Protein AF-A0AAV4HPI6-F1 (afdb_monomer_lite)

Structure (mmCIF, N/CA/C/O backbone):
data_AF-A0AAV4HPI6-F1
#
_entry.id   AF-A0AAV4HPI6-F1
#
loop_
_atom_site.group_PDB
_atom_site.id
_atom_site.type_symbol
_atom_site.label_atom_id
_atom_site.label_alt_id
_atom_site.label_comp_id
_atom_site.label_asym_id
_atom_site.label_entity_id
_atom_site.label_seq_id
_atom_site.pdbx_PDB_ins_code
_atom_site.Cartn_x
_atom_site.Cartn_y
_atom_site.Cartn_z
_atom_site.occupancy
_atom_site.B_iso_or_equiv
_atom_site.auth_seq_id
_atom_site.auth_comp_id
_atom_site.auth_asym_id
_atom_site.auth_atom_id
_atom_site.pdbx_PDB_model_num
ATOM 1 N N . MET A 1 1 ? -18.080 11.501 8.033 1.00 53.03 1 MET A N 1
ATOM 2 C CA . MET A 1 1 ? -17.058 10.593 8.597 1.00 53.03 1 MET A CA 1
ATOM 3 C C . MET A 1 1 ? -15.832 10.651 7.707 1.00 53.03 1 MET A C 1
ATOM 5 O O . MET A 1 1 ? -15.963 10.457 6.501 1.00 53.03 1 MET A O 1
ATOM 9 N N . GLU A 1 2 ? -14.688 11.000 8.285 1.00 61.69 2 GLU A N 1
ATOM 10 C CA . GLU A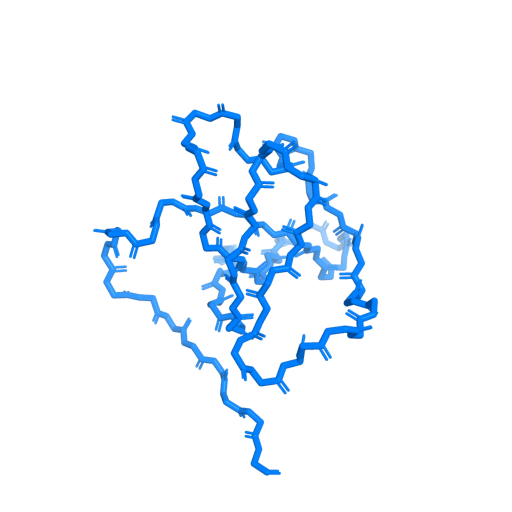 1 2 ? -13.418 11.192 7.576 1.00 61.69 2 GLU A CA 1
ATOM 11 C C . GLU A 1 2 ? -12.864 9.853 7.069 1.00 61.69 2 GLU A C 1
ATOM 13 O O . GLU A 1 2 ? -13.006 8.821 7.725 1.00 61.69 2 GLU A O 1
ATOM 18 N N . SER A 1 3 ? -12.268 9.844 5.877 1.00 69.44 3 SER A N 1
ATOM 19 C CA . SER A 1 3 ? -11.556 8.670 5.364 1.00 69.44 3 SER A CA 1
ATOM 20 C C . SER A 1 3 ? -10.311 8.402 6.206 1.00 69.44 3 SER A C 1
ATOM 22 O O . SER A 1 3 ? -9.526 9.320 6.443 1.00 69.44 3 SER A O 1
ATOM 24 N N . LEU A 1 4 ? -10.107 7.150 6.612 1.00 77.06 4 LEU A N 1
ATOM 25 C CA . LEU A 1 4 ? -8.912 6.741 7.342 1.00 77.06 4 LEU A CA 1
ATOM 26 C C . LEU A 1 4 ? -7.823 6.321 6.354 1.00 77.06 4 LEU A C 1
ATOM 28 O O . LEU A 1 4 ? -8.070 5.476 5.495 1.00 77.06 4 LEU A O 1
ATOM 32 N N . GLU A 1 5 ? -6.631 6.891 6.508 1.00 79.94 5 GLU A N 1
ATOM 33 C CA . GLU A 1 5 ? -5.425 6.510 5.772 1.00 79.94 5 GLU A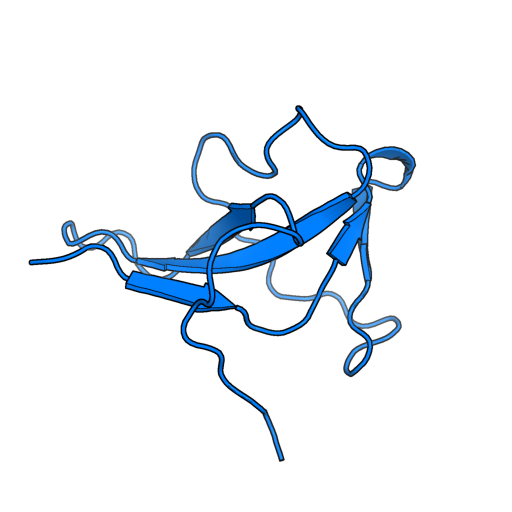 CA 1
ATOM 34 C C . GLU A 1 5 ? -4.266 6.363 6.769 1.00 79.94 5 GLU A C 1
ATOM 36 O O . GLU A 1 5 ? -3.853 7.343 7.394 1.00 79.94 5 GLU A O 1
ATOM 41 N N . ILE A 1 6 ? -3.783 5.132 6.963 1.00 81.88 6 ILE A N 1
ATOM 42 C CA . ILE A 1 6 ? -2.720 4.792 7.926 1.00 81.88 6 ILE A CA 1
ATOM 43 C C . ILE A 1 6 ? -1.581 4.082 7.201 1.00 81.88 6 ILE A C 1
ATOM 45 O O . ILE A 1 6 ? -1.825 3.122 6.478 1.00 81.88 6 ILE A O 1
ATOM 49 N N . HIS A 1 7 ? -0.336 4.498 7.421 1.00 83.50 7 HIS A N 1
ATOM 50 C CA . HIS A 1 7 ? 0.831 3.753 6.949 1.00 83.50 7 HIS A CA 1
ATOM 51 C C . HIS A 1 7 ? 1.085 2.516 7.822 1.00 83.50 7 HIS A C 1
ATOM 53 O O . HIS A 1 7 ? 1.165 2.630 9.042 1.00 83.50 7 HIS A O 1
ATOM 59 N N . ILE A 1 8 ? 1.224 1.345 7.198 1.00 79.62 8 ILE A N 1
ATOM 60 C CA . ILE A 1 8 ? 1.373 0.053 7.901 1.00 79.62 8 ILE A CA 1
ATOM 61 C C . ILE A 1 8 ? 2.750 -0.594 7.729 1.00 79.62 8 ILE A C 1
ATOM 63 O O . ILE A 1 8 ? 2.921 -1.772 8.015 1.00 79.62 8 ILE A O 1
ATOM 67 N N . GLY A 1 9 ? 3.732 0.168 7.243 1.00 73.69 9 GLY A N 1
ATOM 68 C CA . GLY A 1 9 ? 5.039 -0.375 6.898 1.00 73.69 9 GLY A CA 1
ATOM 69 C C . GLY A 1 9 ? 4.971 -1.176 5.596 1.00 73.69 9 GLY A C 1
ATOM 70 O O . GLY A 1 9 ? 4.176 -2.094 5.421 1.00 73.69 9 GLY A O 1
ATOM 71 N N . GLY A 1 10 ? 5.790 -0.791 4.623 1.00 78.00 10 GLY A N 1
ATOM 72 C CA . GLY A 1 10 ? 5.839 -1.471 3.333 1.00 78.00 10 GLY A CA 1
ATOM 73 C C . GLY A 1 10 ? 5.931 -0.521 2.153 1.00 78.00 10 GLY A C 1
ATOM 74 O O . GLY A 1 10 ? 5.307 0.542 2.114 1.00 78.00 10 GLY A O 1
ATOM 75 N N . LYS A 1 11 ? 6.729 -0.930 1.173 1.00 79.62 11 LYS A N 1
ATOM 76 C CA . LYS A 1 11 ? 6.969 -0.239 -0.088 1.00 79.62 11 LYS A CA 1
ATOM 77 C C . LYS A 1 11 ? 6.591 -1.183 -1.224 1.00 79.62 11 LYS A C 1
ATOM 79 O O . LYS A 1 11 ? 7.248 -2.200 -1.423 1.00 79.62 11 LYS A O 1
ATOM 84 N N . TYR A 1 12 ? 5.550 -0.856 -1.975 1.00 78.06 12 TYR A N 1
ATOM 85 C CA . TYR A 1 12 ? 5.231 -1.553 -3.217 1.00 78.06 12 TYR A CA 1
ATOM 86 C C . TYR A 1 12 ? 6.163 -1.066 -4.327 1.00 78.06 12 TYR A C 1
ATOM 88 O O . TYR A 1 12 ? 6.290 0.143 -4.548 1.00 78.06 12 TYR A O 1
ATOM 96 N N . ARG A 1 13 ? 6.825 -1.998 -5.016 1.00 75.81 13 ARG A N 1
ATOM 97 C CA . ARG A 1 13 ? 7.681 -1.713 -6.172 1.00 75.81 13 ARG A CA 1
ATOM 98 C C . ARG A 1 13 ? 6.964 -2.138 -7.449 1.00 75.81 13 ARG A C 1
ATOM 100 O O . ARG A 1 13 ? 6.712 -3.320 -7.655 1.00 75.81 13 ARG A O 1
ATOM 107 N N . HIS A 1 14 ? 6.697 -1.181 -8.339 1.00 69.44 14 HIS A N 1
ATOM 108 C CA . HIS A 1 14 ? 5.935 -1.438 -9.571 1.00 69.44 14 HIS A CA 1
ATOM 109 C C . HIS A 1 14 ? 6.602 -2.451 -10.503 1.00 69.44 14 HIS A C 1
ATOM 111 O O . HIS A 1 14 ? 5.913 -3.288 -11.068 1.00 69.44 14 HIS A O 1
ATOM 117 N N . HIS A 1 15 ? 7.932 -2.420 -10.626 1.00 72.31 15 HIS A N 1
ATOM 118 C CA . HIS A 1 15 ? 8.653 -3.294 -11.560 1.00 72.31 15 HIS A CA 1
ATOM 119 C C . HIS A 1 15 ? 8.523 -4.792 -11.236 1.00 72.31 15 HIS A C 1
ATOM 121 O O . HIS A 1 15 ? 8.579 -5.613 -12.144 1.00 72.31 15 HIS A O 1
ATOM 127 N N . SER A 1 16 ? 8.385 -5.146 -9.956 1.00 73.81 16 SER A N 1
ATOM 128 C CA . SER A 1 16 ? 8.290 -6.536 -9.506 1.00 73.81 16 SER A CA 1
ATOM 129 C C . SER A 1 16 ? 6.870 -6.934 -9.116 1.00 73.81 16 SER A C 1
ATOM 131 O O . SER A 1 16 ? 6.616 -8.111 -8.885 1.00 73.81 16 SER A O 1
ATOM 133 N N . GLY A 1 17 ? 5.953 -5.968 -8.989 1.00 72.62 17 GLY A N 1
ATOM 134 C CA . GLY A 1 17 ? 4.621 -6.199 -8.432 1.00 72.62 17 GLY A CA 1
ATOM 135 C C . GLY A 1 17 ? 4.636 -6.609 -6.956 1.00 72.62 17 GLY A C 1
ATOM 136 O O . GLY A 1 17 ? 3.626 -7.073 -6.433 1.00 72.62 17 GLY A O 1
ATOM 137 N N . GLN A 1 18 ? 5.776 -6.469 -6.274 1.00 71.06 18 GLN A N 1
ATOM 138 C CA . GLN A 1 18 ? 5.956 -6.957 -4.911 1.00 71.06 18 GLN A CA 1
ATOM 139 C C . GLN A 1 18 ? 5.850 -5.828 -3.893 1.00 71.06 18 GLN A C 1
ATOM 141 O O . GLN A 1 18 ? 6.367 -4.721 -4.087 1.00 71.06 18 GLN A O 1
ATOM 146 N N . ILE A 1 19 ? 5.223 -6.145 -2.762 1.00 71.88 19 ILE A N 1
ATOM 147 C CA . ILE A 1 19 ? 5.283 -5.325 -1.557 1.00 71.88 19 ILE A CA 1
ATOM 148 C C . ILE A 1 19 ? 6.494 -5.773 -0.750 1.00 71.88 19 ILE A C 1
ATOM 150 O O . ILE A 1 19 ? 6.584 -6.926 -0.342 1.00 71.88 19 ILE A O 1
ATOM 154 N N . HIS A 1 20 ? 7.413 -4.849 -0.503 1.00 71.94 20 HIS A N 1
ATOM 155 C CA . HIS A 1 20 ? 8.552 -5.068 0.371 1.00 71.94 20 HIS A CA 1
ATOM 156 C C . HIS A 1 20 ? 8.296 -4.385 1.713 1.00 71.94 20 HIS A C 1
ATOM 158 O O . HIS A 1 20 ? 8.279 -3.155 1.781 1.00 71.94 20 HIS A O 1
ATOM 164 N N . SER A 1 21 ? 8.074 -5.163 2.768 1.00 67.19 21 SER A N 1
ATOM 165 C CA . SER A 1 21 ? 8.026 -4.660 4.142 1.00 67.19 21 SER A CA 1
ATOM 166 C C . SER A 1 21 ? 9.355 -4.932 4.832 1.00 67.19 21 SER A C 1
ATOM 168 O O . SER A 1 21 ? 9.914 -6.012 4.683 1.00 67.19 21 SER A O 1
ATOM 170 N N . GLU A 1 22 ? 9.862 -3.952 5.581 1.00 61.47 22 GLU A N 1
ATOM 171 C CA . GLU A 1 22 ? 11.079 -4.126 6.386 1.00 61.47 22 GLU A CA 1
ATOM 172 C C . GLU A 1 22 ? 10.842 -5.084 7.569 1.00 61.47 22 GLU A C 1
ATOM 174 O O . GLU A 1 22 ? 11.782 -5.733 8.010 1.00 61.47 22 GLU A O 1
ATOM 179 N N . ALA A 1 23 ? 9.589 -5.239 8.020 1.00 57.53 23 ALA A N 1
ATOM 180 C CA . ALA A 1 23 ? 9.200 -6.190 9.067 1.00 57.53 23 ALA A CA 1
ATOM 181 C C . ALA A 1 23 ? 8.772 -7.565 8.515 1.00 57.53 23 ALA A C 1
ATOM 183 O O . ALA A 1 23 ? 8.932 -8.581 9.182 1.00 57.53 23 ALA A O 1
ATOM 184 N N . PHE A 1 24 ? 8.252 -7.611 7.284 1.00 57.53 24 PHE A N 1
ATOM 185 C CA . PHE A 1 24 ? 7.716 -8.827 6.661 1.00 57.53 24 PHE A CA 1
ATOM 186 C C . PHE A 1 24 ? 8.379 -9.072 5.305 1.00 57.53 24 PHE A C 1
ATOM 188 O O . PHE A 1 24 ? 7.789 -8.844 4.246 1.00 57.53 24 PHE A O 1
ATOM 195 N N . ILE A 1 25 ? 9.635 -9.514 5.332 1.00 58.50 25 ILE A N 1
ATOM 196 C CA . ILE A 1 25 ? 10.354 -9.941 4.128 1.00 58.50 25 ILE A CA 1
ATOM 197 C C . ILE A 1 25 ? 9.891 -11.364 3.779 1.00 58.50 25 ILE A C 1
ATOM 199 O O . ILE A 1 25 ? 10.024 -12.274 4.588 1.00 58.50 25 ILE A O 1
ATOM 203 N N . GLY A 1 26 ? 9.347 -11.565 2.575 1.00 52.44 26 GLY A N 1
ATOM 204 C CA . GLY A 1 26 ? 8.973 -12.894 2.063 1.00 52.44 26 GLY A CA 1
ATOM 205 C C . GLY A 1 26 ? 7.570 -13.392 2.433 1.00 52.44 26 GLY A C 1
ATOM 206 O O . GLY A 1 26 ? 7.146 -14.427 1.921 1.00 52.44 26 GLY A O 1
ATOM 207 N N . SER A 1 27 ? 6.817 -12.654 3.251 1.00 57.03 27 SER A N 1
ATOM 208 C CA . SER A 1 27 ? 5.424 -12.989 3.568 1.00 57.03 27 SER A CA 1
ATOM 209 C C . SER A 1 27 ? 4.463 -12.369 2.556 1.00 57.03 27 SER A C 1
ATOM 211 O O . SER A 1 27 ? 4.583 -11.198 2.193 1.00 57.03 27 SER A O 1
ATOM 213 N N . THR A 1 28 ? 3.464 -13.142 2.126 1.00 56.50 28 THR A N 1
ATOM 214 C CA . THR A 1 28 ? 2.368 -12.603 1.313 1.00 56.50 28 THR A CA 1
ATOM 215 C C . THR A 1 28 ? 1.480 -11.755 2.216 1.00 56.50 28 THR A C 1
ATOM 217 O O . THR A 1 28 ? 0.680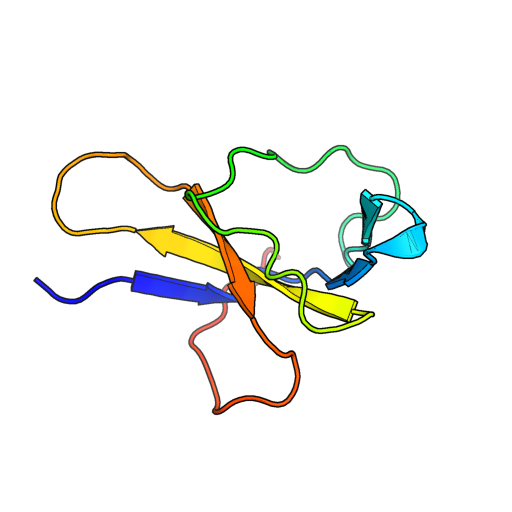 -12.282 2.985 1.00 56.50 28 THR A O 1
ATOM 220 N N . LEU A 1 29 ? 1.650 -10.436 2.159 1.00 62.38 29 LEU A N 1
ATOM 221 C CA . LEU A 1 29 ? 0.752 -9.509 2.839 1.00 62.38 29 LEU A CA 1
ATOM 222 C C . LEU A 1 29 ? -0.648 -9.609 2.219 1.00 62.38 29 LEU A C 1
ATOM 224 O O . LEU A 1 29 ? -0.792 -9.791 1.006 1.00 62.38 29 LEU A O 1
ATOM 228 N N . TYR A 1 30 ? -1.677 -9.471 3.057 1.00 64.94 30 TYR A N 1
ATOM 229 C CA . TYR A 1 30 ? -3.062 -9.304 2.615 1.00 64.94 30 TYR A CA 1
ATOM 230 C C . TYR A 1 30 ? -3.119 -8.242 1.507 1.00 64.94 30 TYR A C 1
ATOM 232 O O . TYR A 1 30 ? -2.647 -7.136 1.740 1.00 64.94 30 TYR A O 1
ATOM 240 N N . SER A 1 31 ? -3.638 -8.582 0.318 1.00 66.62 31 SER A N 1
ATOM 241 C CA . SER A 1 31 ? -3.478 -7.805 -0.930 1.00 6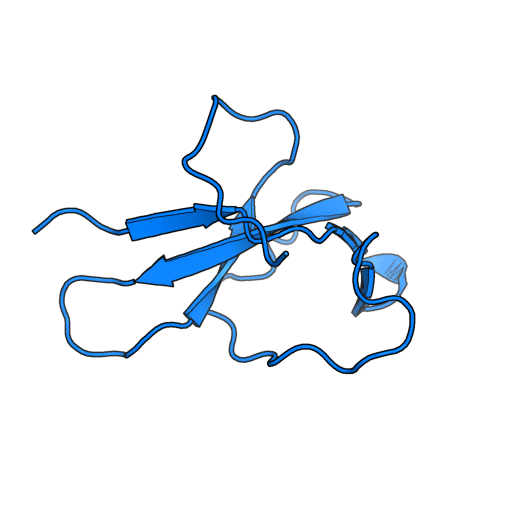6.62 31 SER A CA 1
ATOM 242 C C . SER A 1 31 ? -4.801 -7.355 -1.562 1.00 66.62 31 SER A C 1
ATOM 244 O O . SER A 1 31 ? -5.030 -7.479 -2.764 1.00 66.62 31 SER A O 1
ATOM 246 N N . ASP A 1 32 ? -5.701 -6.811 -0.746 1.00 80.81 32 ASP A N 1
ATOM 247 C CA . ASP A 1 32 ? -7.023 -6.362 -1.192 1.00 80.81 32 ASP A CA 1
ATOM 248 C C . ASP A 1 32 ? -7.045 -4.852 -1.464 1.00 80.81 32 ASP A C 1
ATOM 250 O O . ASP A 1 32 ? -7.356 -4.030 -0.596 1.00 80.81 32 ASP A O 1
ATOM 254 N N . TRP A 1 33 ? -6.652 -4.477 -2.677 1.00 78.88 33 TRP A N 1
ATOM 255 C CA . TRP A 1 33 ? -6.469 -3.086 -3.077 1.00 78.88 33 TRP A CA 1
ATOM 256 C C . TRP A 1 33 ? -7.782 -2.326 -3.280 1.00 78.88 33 TRP A C 1
ATOM 258 O O . TRP A 1 33 ? -8.771 -2.829 -3.816 1.00 78.88 33 TRP A O 1
ATOM 268 N N . HIS A 1 34 ? -7.777 -1.049 -2.899 1.00 81.06 34 HIS A N 1
ATOM 269 C CA . HIS A 1 34 ? -8.805 -0.106 -3.315 1.00 81.06 34 HIS A CA 1
ATOM 270 C C . HIS A 1 34 ? -8.663 0.222 -4.812 1.00 81.06 34 HIS A C 1
ATOM 272 O O . HIS A 1 34 ? -7.556 0.287 -5.342 1.00 81.06 34 HIS A O 1
ATOM 278 N N . GLY A 1 35 ? -9.782 0.471 -5.500 1.00 78.56 35 GLY A N 1
ATOM 279 C CA . GLY A 1 35 ? -9.769 0.822 -6.923 1.00 78.56 35 GLY A CA 1
ATOM 280 C C . GLY A 1 35 ? -8.898 2.053 -7.202 1.00 78.56 35 GLY A C 1
ATOM 281 O O . GLY A 1 35 ? -9.039 3.073 -6.530 1.00 78.56 35 GLY A O 1
ATOM 282 N N . GLY A 1 36 ? -7.997 1.940 -8.183 1.00 77.00 36 GLY A N 1
ATOM 283 C CA . GLY A 1 36 ? -6.990 2.963 -8.494 1.00 77.00 36 GLY A CA 1
A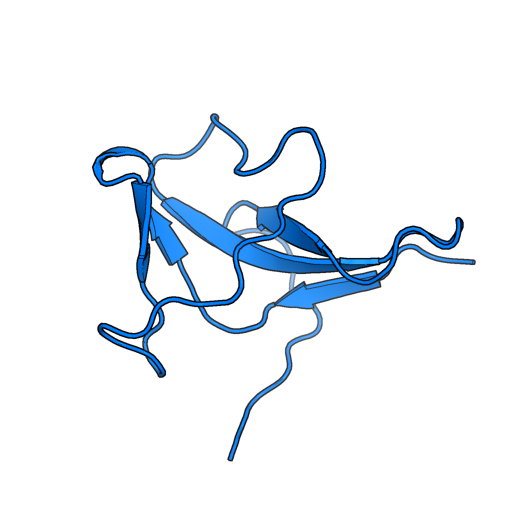TOM 284 C C . GLY A 1 36 ? -5.641 2.771 -7.788 1.00 77.00 36 GLY A C 1
ATOM 285 O O . GLY A 1 36 ? -4.738 3.580 -7.994 1.00 77.00 36 GLY A O 1
ATOM 286 N N . HIS A 1 37 ? -5.485 1.706 -6.993 1.00 79.19 37 HIS A N 1
ATOM 287 C CA . HIS A 1 37 ? -4.225 1.324 -6.360 1.00 79.19 37 HIS A CA 1
ATOM 288 C C . HIS A 1 37 ? -3.691 -0.025 -6.877 1.00 79.19 37 HIS A C 1
ATOM 290 O O . HIS A 1 37 ? -4.482 -0.871 -7.293 1.00 79.19 37 HIS A O 1
ATOM 296 N N . PRO A 1 38 ? -2.365 -0.247 -6.811 1.00 75.56 38 PRO A N 1
ATOM 297 C CA . PRO A 1 38 ? -1.340 0.726 -6.435 1.00 75.56 38 PRO A CA 1
ATOM 298 C C . PRO A 1 38 ? -1.203 1.846 -7.480 1.00 75.56 38 PRO A C 1
ATOM 300 O O . PRO A 1 38 ? -1.257 1.611 -8.683 1.00 75.56 38 PRO A O 1
ATOM 303 N N . ALA A 1 39 ? -1.041 3.082 -7.006 1.00 77.12 39 ALA A N 1
ATOM 304 C CA . ALA A 1 39 ? -0.961 4.277 -7.834 1.00 77.12 39 ALA A CA 1
ATOM 305 C C . ALA A 1 39 ? 0.215 4.136 -8.806 1.00 77.12 39 ALA A C 1
ATOM 307 O O . ALA A 1 39 ? 1.358 3.941 -8.386 1.00 77.12 39 ALA A O 1
ATOM 308 N N . THR A 1 40 ? -0.065 4.214 -10.105 1.00 66.69 40 THR A N 1
ATOM 309 C CA . THR A 1 40 ? 0.868 3.859 -11.189 1.00 66.69 40 THR A CA 1
ATOM 310 C C . THR A 1 40 ? 1.951 4.904 -11.456 1.00 66.69 40 THR A C 1
ATOM 312 O O . THR A 1 40 ? 2.774 4.734 -12.347 1.00 66.69 40 THR A O 1
ATOM 315 N N . HIS A 1 41 ? 1.975 6.001 -10.700 1.00 64.31 41 HIS A N 1
ATOM 316 C CA . HIS A 1 41 ? 2.766 7.188 -11.039 1.00 64.31 41 HIS A CA 1
ATOM 317 C C . HIS A 1 41 ? 4.163 7.213 -10.405 1.00 64.31 41 HIS A C 1
ATOM 319 O O . HIS A 1 41 ? 4.923 8.152 -10.619 1.00 64.31 41 HIS A O 1
ATOM 325 N N . SER A 1 42 ? 4.525 6.229 -9.582 1.00 66.50 42 SER A N 1
ATOM 326 C CA . SER A 1 42 ? 5.823 6.200 -8.901 1.00 66.50 42 SER A CA 1
ATOM 327 C C . SER A 1 42 ? 6.409 4.799 -8.910 1.00 66.50 42 SER A C 1
ATOM 329 O O . SER A 1 42 ? 5.705 3.833 -8.653 1.00 66.50 42 SER A O 1
ATOM 331 N N . VAL A 1 43 ? 7.719 4.695 -9.145 1.00 75.75 43 VAL A N 1
ATOM 332 C CA . VAL A 1 43 ? 8.452 3.413 -9.175 1.00 75.75 43 VAL A CA 1
ATOM 333 C C . VAL A 1 43 ? 8.328 2.658 -7.844 1.00 75.75 43 VAL A C 1
ATOM 335 O O . VAL A 1 43 ? 8.300 1.425 -7.818 1.00 75.75 43 VAL A O 1
ATOM 338 N N . VAL A 1 44 ? 8.218 3.405 -6.739 1.00 75.50 44 VAL A N 1
ATOM 339 C CA . VAL A 1 44 ? 8.039 2.887 -5.382 1.00 75.50 44 VAL A CA 1
ATOM 340 C C . VAL A 1 44 ? 6.992 3.725 -4.653 1.00 75.50 44 VAL A C 1
ATOM 342 O O . VAL A 1 44 ? 7.119 4.948 -4.580 1.00 75.50 44 VAL A O 1
ATOM 345 N N . VAL A 1 45 ? 5.980 3.069 -4.089 1.00 81.06 45 VAL A N 1
ATOM 346 C CA . VAL A 1 45 ? 4.917 3.704 -3.295 1.00 81.06 45 VAL A CA 1
ATOM 347 C C . VAL A 1 45 ? 4.840 3.072 -1.914 1.00 81.06 45 VAL A C 1
ATOM 349 O O . VAL A 1 45 ? 5.096 1.883 -1.746 1.00 81.06 45 VAL A O 1
ATOM 352 N N . CYS A 1 46 ? 4.493 3.868 -0.914 1.00 83.56 46 C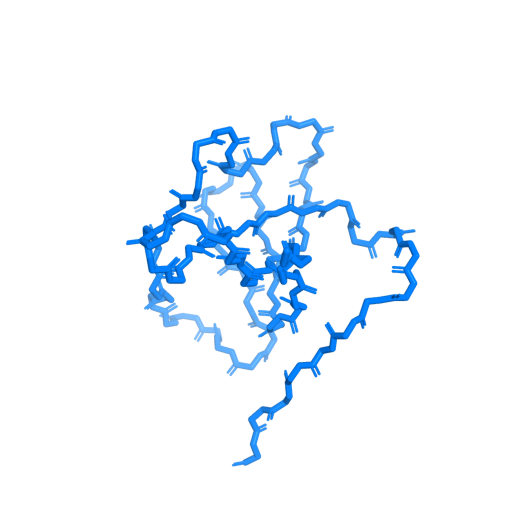YS A N 1
ATOM 353 C CA . CYS A 1 46 ? 4.279 3.399 0.444 1.00 83.56 46 CYS A CA 1
ATOM 354 C C . CYS A 1 46 ? 2.872 2.832 0.572 1.00 83.56 46 CYS A C 1
ATOM 356 O O . CYS A 1 46 ? 1.920 3.405 0.042 1.00 83.56 46 CYS A O 1
ATOM 358 N N . VAL A 1 47 ? 2.757 1.709 1.270 1.00 83.62 47 VAL A N 1
ATOM 359 C CA . VAL A 1 47 ? 1.493 1.003 1.479 1.00 83.62 47 VAL A CA 1
ATOM 360 C C . VAL A 1 47 ? 0.732 1.623 2.644 1.00 83.62 47 VAL A C 1
ATOM 362 O O . VAL A 1 47 ? 1.316 1.959 3.679 1.00 83.62 47 VAL A O 1
ATOM 365 N N . THR A 1 48 ? -0.577 1.769 2.482 1.00 83.81 48 THR A N 1
ATOM 366 C CA . THR A 1 48 ? -1.479 2.245 3.528 1.00 83.81 48 THR A CA 1
ATOM 367 C C . THR A 1 48 ? -2.681 1.331 3.705 1.00 83.81 48 THR A C 1
ATOM 369 O O . THR A 1 48 ? -3.093 0.633 2.783 1.00 83.81 48 THR A O 1
ATOM 372 N N . LEU A 1 49 ? -3.273 1.360 4.896 1.00 83.69 49 LEU A N 1
ATOM 373 C CA . LEU A 1 49 ? -4.647 0.934 5.110 1.00 83.69 49 LEU A CA 1
ATOM 374 C C . LEU A 1 49 ? -5.581 2.095 4.823 1.00 83.69 49 LEU A C 1
ATOM 376 O O . LEU A 1 49 ? -5.396 3.205 5.327 1.00 83.69 49 LEU A O 1
ATOM 380 N N . TYR A 1 50 ? -6.602 1.795 4.037 1.00 78.88 50 TYR A N 1
ATOM 381 C CA . TYR A 1 50 ? -7.606 2.728 3.586 1.00 78.88 50 TYR A CA 1
ATOM 382 C C . TYR A 1 50 ? -8.998 2.267 4.018 1.00 78.88 50 TYR A C 1
ATOM 384 O O . TYR A 1 50 ? -9.416 1.145 3.722 1.00 78.88 50 TYR A O 1
ATOM 392 N N . SER A 1 51 ? -9.741 3.150 4.687 1.00 77.94 51 SER A N 1
ATOM 393 C CA . SER A 1 51 ? -11.155 2.942 5.016 1.00 77.94 51 SER A CA 1
ATOM 394 C C . SER A 1 51 ? -11.994 4.111 4.514 1.00 77.94 51 SER A C 1
ATOM 396 O O . SER A 1 51 ? -11.762 5.266 4.889 1.00 77.94 51 SER A O 1
ATOM 398 N N . ARG A 1 52 ? -13.004 3.822 3.681 1.00 72.56 52 ARG A N 1
ATOM 399 C CA . ARG A 1 52 ? -14.062 4.789 3.346 1.00 72.56 52 ARG A CA 1
ATOM 400 C C . ARG A 1 52 ? -15.274 4.563 4.232 1.00 72.56 52 ARG A C 1
ATOM 402 O O . ARG A 1 52 ? -15.713 3.436 4.417 1.00 72.56 52 ARG A O 1
ATOM 409 N N . SER A 1 53 ? -15.908 5.672 4.611 1.00 59.81 53 SER A N 1
ATOM 410 C CA . SER A 1 53 ? -17.154 5.746 5.390 1.00 59.81 53 SER A CA 1
ATOM 411 C C . SER A 1 53 ? -18.322 4.883 4.877 1.00 59.81 53 SER A C 1
ATOM 413 O O . SER A 1 53 ? -19.271 4.668 5.623 1.00 59.81 53 SER A O 1
ATOM 415 N N . ARG A 1 54 ? -18.297 4.390 3.632 1.00 57.28 54 ARG A N 1
ATOM 416 C CA . ARG A 1 54 ? -19.324 3.488 3.093 1.00 57.28 54 ARG A CA 1
ATOM 417 C C . ARG A 1 54 ? -18.843 2.038 3.135 1.00 57.28 54 ARG A C 1
ATOM 419 O O . ARG A 1 54 ? -18.457 1.529 2.093 1.00 57.28 54 ARG A O 1
ATOM 426 N N . ASN A 1 55 ? -18.844 1.418 4.316 1.00 55.06 55 ASN A N 1
ATOM 427 C CA . ASN A 1 55 ? -18.965 -0.031 4.586 1.00 55.06 55 ASN A CA 1
ATOM 428 C C . ASN A 1 55 ? -18.254 -1.057 3.664 1.00 55.06 55 ASN A C 1
ATOM 430 O O . ASN A 1 55 ? -18.665 -2.209 3.592 1.00 55.06 55 ASN A O 1
ATOM 434 N N . ARG A 1 56 ? -17.180 -0.687 2.959 1.00 65.56 56 ARG A N 1
ATOM 435 C CA . ARG A 1 56 ? -16.448 -1.579 2.036 1.00 65.56 56 ARG A CA 1
ATOM 436 C C . ARG A 1 56 ? -15.278 -2.312 2.704 1.00 65.56 56 ARG A C 1
ATOM 438 O O . ARG A 1 56 ? -14.465 -2.909 2.002 1.00 65.56 56 ARG A O 1
ATOM 445 N N . GLY A 1 57 ? -15.210 -2.265 4.035 1.00 74.62 57 GLY A N 1
ATOM 446 C CA . GLY A 1 57 ? -14.111 -2.824 4.819 1.00 74.62 57 GLY A CA 1
ATOM 447 C C . GLY A 1 57 ? -12.804 -2.039 4.676 1.00 74.62 57 GLY A C 1
ATOM 448 O O . GLY A 1 57 ? -12.752 -0.984 4.037 1.00 74.62 57 GLY A O 1
ATOM 449 N N . LEU A 1 58 ? -11.753 -2.567 5.305 1.00 80.56 58 LEU A N 1
ATOM 450 C CA . LEU A 1 58 ? -10.384 -2.082 5.156 1.00 80.56 58 LEU A CA 1
ATOM 451 C C . LEU A 1 58 ? -9.807 -2.605 3.841 1.00 80.56 58 LEU A C 1
ATOM 453 O O . LEU A 1 58 ? -9.862 -3.801 3.563 1.00 80.56 58 LEU A O 1
ATOM 457 N N . LYS A 1 59 ? -9.255 -1.701 3.038 1.00 83.56 59 LYS A N 1
ATOM 458 C CA . LYS A 1 59 ? -8.569 -2.016 1.783 1.00 83.56 59 LYS A CA 1
ATOM 459 C C . LYS A 1 59 ? -7.150 -1.476 1.833 1.00 83.56 59 LYS A C 1
ATOM 461 O O . LYS A 1 59 ? -6.858 -0.558 2.598 1.00 83.56 59 LYS A O 1
ATOM 466 N N . MET A 1 60 ? -6.276 -1.995 0.987 1.00 82.75 60 MET A N 1
ATOM 467 C CA . MET A 1 60 ? -4.962 -1.403 0.788 1.00 82.75 60 MET A CA 1
ATOM 468 C C . MET A 1 60 ? -5.049 -0.173 -0.108 1.00 82.75 60 MET A C 1
ATOM 470 O O . MET A 1 60 ? -5.707 -0.175 -1.151 1.00 82.75 60 MET A O 1
ATOM 474 N N . GLY A 1 61 ? -4.339 0.865 0.297 1.00 83.31 61 GLY A N 1
ATOM 475 C CA . GLY A 1 61 ? -4.014 2.029 -0.503 1.00 83.31 61 GLY A CA 1
ATOM 476 C C . GLY A 1 61 ? -2.507 2.129 -0.707 1.00 83.31 61 GLY A C 1
ATOM 477 O O . GLY A 1 61 ? -1.702 1.393 -0.133 1.00 83.31 61 GLY A O 1
ATOM 478 N N . SER A 1 62 ? -2.118 3.058 -1.562 1.00 82.00 62 SER A N 1
ATOM 479 C CA . SER A 1 62 ? -0.723 3.360 -1.840 1.00 82.00 62 SER A CA 1
ATOM 480 C C . SER A 1 62 ? -0.539 4.844 -2.092 1.00 82.00 62 SER A C 1
ATOM 482 O O . SER A 1 62 ? -1.338 5.451 -2.806 1.00 82.00 62 SER A O 1
ATOM 484 N N . LEU A 1 63 ? 0.571 5.399 -1.634 1.00 80.69 63 LEU A N 1
ATOM 485 C CA . LEU A 1 63 ? 0.880 6.814 -1.797 1.00 80.69 63 LEU A CA 1
ATOM 486 C C . LEU A 1 63 ? 2.374 7.053 -1.988 1.00 80.69 63 LEU A C 1
ATOM 488 O O . LEU A 1 63 ? 3.201 6.170 -1.761 1.00 80.69 63 LEU A O 1
ATOM 492 N N . ALA A 1 64 ? 2.740 8.261 -2.403 1.00 81.50 64 ALA A N 1
ATOM 493 C CA . ALA A 1 64 ? 4.140 8.649 -2.469 1.00 81.50 64 ALA A CA 1
ATOM 494 C C . ALA A 1 64 ? 4.749 8.651 -1.056 1.00 81.50 64 ALA A C 1
ATOM 496 O O . ALA A 1 64 ? 4.272 9.360 -0.173 1.00 81.50 64 ALA A O 1
ATOM 497 N N . CYS A 1 65 ? 5.838 7.905 -0.851 1.00 76.88 65 CYS A N 1
ATOM 498 C CA . CYS A 1 65 ? 6.495 7.787 0.457 1.00 76.88 65 CYS A CA 1
ATOM 499 C C . CYS A 1 65 ? 7.004 9.114 1.046 1.00 76.88 65 CYS A C 1
ATOM 501 O O . CYS A 1 65 ? 7.286 9.179 2.235 1.00 76.88 65 CYS A O 1
ATOM 503 N N . LYS A 1 66 ? 7.161 10.155 0.218 1.00 74.12 66 LYS A N 1
ATOM 504 C CA . LYS A 1 66 ? 7.658 11.481 0.620 1.00 74.12 66 LYS A CA 1
ATOM 505 C C . LYS A 1 66 ? 6.537 12.501 0.896 1.00 74.12 66 LYS A C 1
ATOM 507 O O . LYS A 1 66 ? 6.819 13.690 0.992 1.00 74.12 66 LYS A O 1
ATOM 512 N N . GLY A 1 67 ? 5.276 12.069 0.971 1.00 58.91 67 GLY A N 1
ATOM 513 C CA . GLY A 1 67 ? 4.147 12.937 1.328 1.00 58.91 67 GLY A CA 1
ATOM 514 C C . GLY A 1 67 ? 4.027 13.164 2.842 1.00 58.91 67 GLY A C 1
ATOM 515 O O . GLY A 1 67 ? 4.526 12.352 3.609 1.00 58.91 67 GLY A O 1
ATOM 516 N N . ASN A 1 68 ? 3.365 14.265 3.234 1.00 56.16 68 ASN A N 1
ATOM 517 C CA . ASN A 1 68 ? 3.035 14.712 4.605 1.00 56.16 68 ASN A CA 1
ATOM 518 C C . ASN A 1 68 ? 2.970 13.616 5.692 1.00 56.16 68 ASN A C 1
ATOM 520 O O . ASN A 1 68 ? 2.464 12.529 5.412 1.00 56.16 68 ASN A O 1
ATOM 524 N N . PRO A 1 69 ? 3.345 13.919 6.954 1.00 57.12 69 PRO A N 1
ATOM 525 C CA . PRO A 1 69 ? 3.292 12.953 8.049 1.00 57.12 69 PRO A CA 1
ATOM 526 C C . PRO A 1 69 ? 1.888 12.347 8.172 1.00 57.12 69 PRO A C 1
ATOM 528 O O . PRO A 1 69 ? 0.891 13.056 8.326 1.00 57.12 69 PRO A O 1
ATOM 531 N N . ARG A 1 70 ? 1.809 11.018 8.068 1.00 70.38 70 ARG A N 1
ATOM 532 C CA . ARG A 1 70 ? 0.569 10.252 8.231 1.00 70.38 70 ARG A CA 1
ATOM 533 C C . ARG A 1 70 ? 0.613 9.465 9.529 1.00 70.38 70 ARG A C 1
ATOM 535 O O . ARG A 1 70 ? 1.682 9.128 10.031 1.00 70.38 70 ARG A O 1
ATOM 542 N N . LYS A 1 71 ? -0.576 9.146 10.044 1.00 80.62 71 LYS A N 1
ATOM 543 C CA . LYS A 1 71 ? -0.730 8.178 11.131 1.00 80.62 71 LYS A CA 1
ATOM 544 C C . LYS A 1 71 ? -0.104 6.852 10.692 1.00 80.62 71 LYS A C 1
ATOM 546 O O . LYS A 1 71 ? -0.277 6.444 9.542 1.00 80.62 71 LYS A O 1
ATOM 551 N N . PHE A 1 72 ? 0.603 6.198 11.599 1.00 80.31 72 PHE A N 1
ATOM 552 C CA . PHE A 1 72 ? 1.208 4.891 11.380 1.00 80.31 72 PHE A CA 1
ATOM 553 C C . PHE A 1 72 ? 0.844 3.956 12.532 1.00 80.31 72 PHE A C 1
ATOM 555 O O . PHE A 1 72 ? 0.501 4.418 13.621 1.00 80.31 72 PHE A O 1
ATOM 562 N N . ILE A 1 73 ? 0.881 2.653 12.272 1.00 77.62 73 ILE A N 1
ATOM 563 C CA . ILE A 1 73 ? 0.733 1.607 13.288 1.00 77.62 73 ILE A CA 1
ATOM 564 C C . ILE A 1 73 ? 2.000 0.757 13.243 1.00 77.62 73 ILE A C 1
ATOM 566 O O . ILE A 1 73 ? 2.475 0.423 12.159 1.00 77.62 73 ILE A O 1
ATOM 570 N N . CYS A 1 74 ? 2.525 0.426 14.419 1.00 76.19 74 CYS A N 1
ATOM 571 C CA . CYS A 1 74 ? 3.624 -0.515 14.582 1.00 76.19 74 CYS A CA 1
ATOM 572 C C . CYS A 1 74 ? 3.090 -1.803 15.210 1.00 76.19 74 CYS A C 1
ATOM 574 O O . CYS A 1 74 ? 2.242 -1.749 16.101 1.00 76.19 74 CYS A O 1
ATOM 576 N N . GLU A 1 75 ? 3.607 -2.937 14.757 1.00 72.88 75 GLU A N 1
ATOM 577 C CA . GLU A 1 75 ? 3.487 -4.223 15.442 1.00 72.88 75 GLU A CA 1
ATOM 578 C C . GLU A 1 75 ? 4.735 -4.410 16.318 1.00 72.88 75 GLU A C 1
ATOM 580 O O . GLU A 1 75 ? 5.825 -3.999 15.908 1.00 72.88 75 GLU A O 1
ATOM 585 N N . LEU A 1 76 ? 4.555 -4.933 17.535 1.00 73.88 76 LEU A N 1
ATOM 586 C CA . LEU A 1 76 ? 5.607 -5.138 18.539 1.00 73.88 76 LEU A CA 1
ATOM 587 C C . LEU A 1 76 ? 5.818 -6.627 18.793 1.00 73.88 76 LEU A C 1
ATOM 589 O O . LEU A 1 76 ? 4.791 -7.328 18.937 1.00 73.88 76 LEU A O 1
#

Radius of gyration: 12.09 Å; chains: 1; bounding box: 30×28×30 Å

Sequence (76 aa):
MESLEIHIGGKYRHHSGQIHSEAFIGSTLYSDWHGGHPATHSVVVCVTLYSRSRNRGLKMGSLACKGNPRKFICEL

Foldseek 3Di:
DDKAKAFEAWKQAPVVRDTDGPVDHPDDPDAFADPCPPPPPDRIWTKIWIDDPPPPDIHIYTHHPPDDDHHYDDDD

pLDDT: mean 72.37, std 9.07, range [52.44, 83.81]

Secondary structure (DSSP, 8-state):
-PPEEEEEEEEEETTTTEEE-SS-SS------BPTT-S-TT-SEEEEEEEE-TTT--EEEEEE-TTSS---B----

Organism: NCBI:txid1093978